Protein AF-A0A3N5FCX4-F1 (afdb_monomer)

Radius of gyration: 16.24 Å; Cα contacts (8 Å, |Δi|>4): 184; chains: 1; bounding box: 38×33×40 Å

Nearest PDB structures (foldseek):
  6ama-assembly1_A  TM=8.000E-01  e=8.230E-02  Streptomyces venezuelae
  4j2n-assembly1_A  TM=7.532E-01  e=1.055E-01  Pukovnikvirus pukovnik
  5af3-assembly1_A  TM=6.953E-01  e=4.998E-01  Mycobacterium tuberculosis H37Rv
  3hh0-assembly1_A  TM=3.341E-01  e=3.441E-01  Bacillus cereus ATCC 14579
  3qao-assembly1_A-2  TM=3.507E-01  e=1.271E+00  Listeria monocytogenes EGD-e

pLDDT: mean 84.79, std 10.34, range [34.06, 95.56]

Secondary structure (DSSP, 8-state):
---S-B-HHHHHHHTT--HHHHHHHHHHTSS--EESTTT--EEB-HHHHHHHHHHTTPPPPPHHHHSS-TTTTTTS--PPPPHHHHHHHHT---B-TT--GGGSHHHHHT-S-HHHHHHHTTTTT--B-S-SSS-HHHHHHHHHHHT--

Foldseek 3Di:
DADQWDFLVLLCVQQVHDSVVSV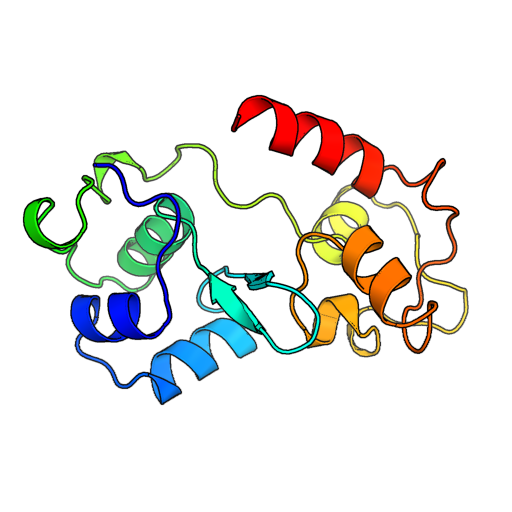VCPQVVLQPWAADELPHTIIFGLQSSLVSCVVVVNDGDDCVSNVHRSPVSDPPDGQDDALVRVCVVVVHDFFAPPDDLVQASCNNRVHRPVPRNCVVPVNPRHGGPDDCVPDPSNVVCVVVVVVVD

Mean predicted aligned error: 6.51 Å

Sequence (149 aa):
MEKNAFTTSDIARICHHSRETVKRWLEKGEIKGYRVGLSGHWRVLPNDLAIFLKNNAIPFPDPAETGCDLKELIGIYGLPPFCWEFFEKSMSDHVRSNGRCADCLVYKTKSLNCRALREEIGHKKIFCGHSCEECDYFRFLQREIRHQT

Structure (mmCIF, N/CA/C/O backbone):
data_AF-A0A3N5FCX4-F1
#
_entry.id   AF-A0A3N5FCX4-F1
#
loop_
_atom_site.group_PDB
_atom_site.id
_atom_site.type_symbol
_atom_site.label_atom_id
_atom_site.label_alt_id
_atom_site.label_comp_id
_atom_site.label_asym_id
_atom_site.label_entity_id
_atom_site.label_seq_id
_atom_site.pdbx_PDB_ins_code
_atom_site.Cartn_x
_atom_site.Cartn_y
_atom_site.Cartn_z
_atom_site.occupancy
_atom_site.B_iso_or_equiv
_atom_site.auth_seq_id
_atom_site.auth_comp_id
_atom_site.auth_asym_id
_atom_site.auth_atom_id
_atom_site.pdbx_PDB_model_num
ATOM 1 N N . MET A 1 1 ? -2.786 18.339 13.649 1.00 45.03 1 MET A N 1
ATOM 2 C CA . MET A 1 1 ? -1.695 18.074 12.690 1.00 45.03 1 MET A CA 1
ATOM 3 C C . MET A 1 1 ? -2.072 16.783 11.995 1.00 45.03 1 MET A C 1
ATOM 5 O O . MET A 1 1 ? -2.131 15.761 12.669 1.00 45.03 1 MET A O 1
ATOM 9 N N . GLU A 1 2 ? -2.465 16.853 10.728 1.00 57.72 2 GLU A N 1
ATOM 10 C CA . GLU A 1 2 ? -2.981 15.689 10.006 1.00 57.72 2 GLU A CA 1
ATOM 11 C C . GLU A 1 2 ? -1.864 14.667 9.789 1.00 57.72 2 GLU A C 1
ATOM 13 O O . GLU A 1 2 ? -0.723 15.009 9.465 1.00 57.72 2 GLU A O 1
ATOM 18 N N . LYS A 1 3 ? -2.167 13.395 10.048 1.00 68.75 3 LYS A N 1
ATOM 19 C CA . LYS A 1 3 ? -1.181 12.324 9.954 1.00 68.75 3 LYS A CA 1
ATOM 20 C C . LYS A 1 3 ? -1.135 11.819 8.515 1.00 68.75 3 LYS A C 1
ATOM 22 O O . LYS A 1 3 ? -2.017 11.090 8.083 1.00 68.75 3 LYS A O 1
ATOM 27 N N . ASN A 1 4 ? -0.077 12.175 7.788 1.00 81.81 4 ASN A N 1
ATOM 28 C CA . ASN A 1 4 ? 0.063 11.831 6.364 1.00 81.81 4 ASN A CA 1
ATOM 29 C C . ASN A 1 4 ? 0.161 10.316 6.095 1.00 81.81 4 ASN A C 1
ATOM 31 O O . ASN A 1 4 ? -0.156 9.865 5.000 1.00 81.81 4 ASN A O 1
ATOM 35 N N . ALA A 1 5 ? 0.606 9.516 7.072 1.00 89.50 5 ALA A N 1
ATOM 36 C CA . ALA A 1 5 ? 0.633 8.058 6.973 1.00 89.50 5 ALA A CA 1
ATOM 37 C C . ALA A 1 5 ? 0.637 7.383 8.354 1.00 89.50 5 ALA A C 1
ATOM 39 O O . ALA A 1 5 ? 1.243 7.877 9.308 1.00 89.50 5 ALA A O 1
ATOM 40 N N . PHE A 1 6 ? 0.032 6.200 8.431 1.00 92.94 6 PHE A N 1
ATOM 41 C CA . PHE A 1 6 ? -0.004 5.333 9.603 1.00 92.94 6 PHE A CA 1
ATOM 42 C C . PHE A 1 6 ? 1.096 4.272 9.551 1.00 92.94 6 PHE A C 1
ATOM 44 O O . PHE A 1 6 ? 1.392 3.688 8.505 1.00 92.94 6 PHE A O 1
ATOM 51 N N . THR A 1 7 ? 1.708 4.010 10.702 1.00 94.44 7 THR A N 1
ATOM 52 C CA . THR A 1 7 ? 2.659 2.913 10.895 1.00 94.44 7 THR A CA 1
ATOM 53 C C . THR A 1 7 ? 1.941 1.629 11.311 1.00 94.44 7 THR A C 1
ATOM 55 O O . THR A 1 7 ? 0.796 1.650 11.756 1.00 94.44 7 THR A O 1
ATOM 58 N N . THR A 1 8 ? 2.640 0.492 11.263 1.00 94.62 8 THR A N 1
ATOM 59 C CA . THR A 1 8 ? 2.118 -0.782 11.796 1.00 94.62 8 THR A CA 1
ATOM 60 C C . THR A 1 8 ? 1.727 -0.700 13.266 1.00 94.62 8 THR A C 1
ATOM 62 O O . THR A 1 8 ? 0.800 -1.384 13.681 1.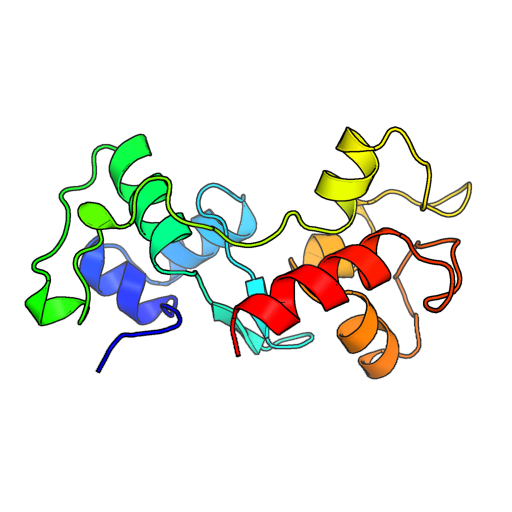00 94.62 8 THR A O 1
ATOM 65 N N . SER A 1 9 ? 2.435 0.112 14.056 1.00 93.81 9 SER A N 1
ATOM 66 C CA . SER A 1 9 ? 2.129 0.302 15.476 1.00 93.81 9 SER A CA 1
ATOM 67 C C . SER A 1 9 ? 0.849 1.113 15.670 1.00 93.81 9 SER A C 1
ATOM 69 O O . SER A 1 9 ? 0.062 0.786 16.551 1.00 93.81 9 SER A O 1
ATOM 71 N N . ASP A 1 10 ? 0.618 2.126 14.830 1.00 94.06 10 ASP A N 1
ATOM 72 C CA . ASP A 1 10 ? -0.612 2.920 14.886 1.00 94.06 10 ASP A CA 1
ATOM 73 C C . ASP A 1 10 ? -1.832 2.065 14.537 1.00 94.06 10 ASP A C 1
ATOM 75 O O . ASP A 1 10 ? -2.811 2.051 15.273 1.00 94.06 10 ASP A O 1
ATOM 79 N N . ILE A 1 11 ? -1.747 1.296 13.448 1.00 94.75 11 ILE A N 1
ATOM 80 C CA . ILE A 1 11 ? -2.841 0.427 12.991 1.00 94.75 11 ILE A CA 1
ATOM 81 C C . ILE A 1 11 ? -3.120 -0.673 14.018 1.00 94.75 11 ILE A C 1
ATOM 83 O O . ILE A 1 11 ? -4.276 -0.988 14.281 1.00 94.75 11 ILE A O 1
ATOM 87 N N . ALA A 1 12 ? -2.072 -1.232 14.630 1.00 95.06 12 ALA A N 1
ATOM 88 C CA . ALA A 1 12 ? -2.202 -2.219 15.699 1.00 95.06 12 ALA A CA 1
ATOM 89 C C . ALA A 1 12 ? -2.986 -1.658 16.894 1.00 95.06 12 ALA A C 1
ATOM 91 O O . ALA A 1 12 ? -3.866 -2.338 17.419 1.00 95.06 12 ALA A O 1
ATOM 92 N N . ARG A 1 13 ? -2.708 -0.406 17.283 1.00 92.94 13 ARG A N 1
ATOM 93 C CA . ARG A 1 13 ? -3.438 0.289 18.349 1.00 92.94 13 ARG A CA 1
ATOM 94 C C . ARG A 1 13 ? -4.900 0.534 17.967 1.00 92.94 13 ARG A C 1
ATOM 96 O O . ARG A 1 13 ? -5.770 0.155 18.738 1.00 92.94 13 ARG A O 1
ATOM 103 N N . ILE A 1 14 ? -5.142 1.068 16.768 1.00 91.62 14 ILE A N 1
ATOM 104 C CA . ILE A 1 14 ? -6.481 1.393 16.243 1.00 91.62 14 ILE A CA 1
ATOM 105 C C . ILE A 1 14 ? -7.366 0.146 16.133 1.00 91.62 14 ILE A C 1
ATOM 107 O O . ILE A 1 14 ? -8.534 0.174 16.494 1.00 91.62 14 ILE A O 1
ATOM 111 N N . CYS A 1 15 ? -6.815 -0.957 15.625 1.00 91.81 15 CYS A N 1
ATOM 112 C CA . CYS A 1 15 ? -7.580 -2.180 15.386 1.00 91.81 15 CYS A CA 1
ATOM 113 C C . CYS A 1 15 ? -7.547 -3.146 16.582 1.00 91.81 15 CYS A C 1
ATOM 115 O O . CYS A 1 15 ? -8.089 -4.240 16.480 1.00 91.81 15 CYS A O 1
ATOM 117 N N . HIS A 1 16 ? -6.865 -2.800 17.680 1.00 91.06 16 HIS A N 1
ATOM 118 C CA . HIS A 1 16 ? -6.637 -3.682 18.833 1.00 91.06 16 HIS A CA 1
ATOM 119 C C . HIS A 1 16 ? -6.049 -5.061 18.469 1.00 91.06 16 HIS A C 1
ATOM 121 O O . HIS A 1 16 ? -6.374 -6.085 19.070 1.00 91.06 16 HIS A O 1
ATOM 127 N N . HIS A 1 17 ? -5.140 -5.088 17.494 1.00 93.75 17 HIS A N 1
ATOM 128 C CA . HIS A 1 17 ? -4.442 -6.295 17.049 1.00 93.75 17 HIS A CA 1
ATOM 129 C C . HIS A 1 17 ? -2.933 -6.182 17.270 1.00 93.75 17 HIS A C 1
ATOM 131 O O . HIS A 1 17 ? -2.389 -5.105 17.497 1.00 93.75 17 HIS A O 1
ATOM 137 N N . SER A 1 18 ? -2.217 -7.306 17.185 1.00 94.69 18 SER A N 1
ATOM 138 C CA . SER A 1 18 ? -0.757 -7.286 17.281 1.00 94.69 18 SER A CA 1
ATOM 139 C C . SER A 1 18 ? -0.107 -6.707 16.015 1.00 94.69 18 SER A C 1
ATOM 141 O O . SER A 1 18 ? -0.649 -6.800 14.908 1.00 94.69 18 SER A O 1
ATOM 143 N N . ARG A 1 19 ? 1.102 -6.146 16.154 1.00 95.06 19 ARG A N 1
ATOM 144 C CA . ARG A 1 19 ? 1.880 -5.616 15.016 1.00 95.06 19 ARG A CA 1
ATOM 145 C C . ARG A 1 19 ? 2.190 -6.700 13.981 1.00 95.06 19 ARG A C 1
ATOM 147 O O . ARG A 1 19 ? 2.284 -6.406 12.792 1.00 95.06 19 ARG A O 1
ATOM 154 N N . GLU A 1 20 ? 2.326 -7.947 14.420 1.00 94.44 20 GLU A N 1
ATOM 155 C CA . GLU A 1 20 ? 2.561 -9.115 13.571 1.00 94.44 20 GLU A CA 1
ATOM 156 C C . GLU A 1 20 ? 1.340 -9.413 12.697 1.00 94.44 20 GLU A C 1
ATOM 158 O O . GLU A 1 20 ? 1.496 -9.709 11.514 1.00 94.44 20 GLU A O 1
ATOM 163 N N . THR A 1 21 ? 0.131 -9.284 13.249 1.00 95.12 21 THR A N 1
ATOM 164 C CA . THR A 1 21 ? -1.122 -9.437 12.499 1.00 95.12 21 THR A CA 1
ATOM 165 C C . THR A 1 21 ? -1.261 -8.342 11.448 1.00 95.12 21 THR A C 1
ATOM 167 O O . THR A 1 21 ? -1.468 -8.649 10.277 1.00 95.12 21 THR A O 1
ATOM 170 N N . VAL A 1 22 ? -1.011 -7.084 11.821 1.00 95.56 22 VAL A N 1
ATOM 171 C CA . VAL A 1 22 ? -1.017 -5.963 10.867 1.00 95.56 22 VAL A CA 1
ATOM 172 C C . VAL A 1 22 ? 0.009 -6.173 9.752 1.00 95.56 22 VAL A C 1
ATOM 174 O O . VAL A 1 22 ? -0.284 -5.961 8.577 1.00 95.56 22 VAL A O 1
ATOM 177 N N . LYS A 1 23 ? 1.216 -6.640 10.093 1.00 93.56 23 LYS A N 1
ATOM 178 C CA . LYS A 1 23 ? 2.247 -6.965 9.102 1.00 93.56 23 LYS A CA 1
ATOM 179 C C . LYS A 1 23 ? 1.789 -8.068 8.143 1.00 93.56 23 LYS A C 1
ATOM 181 O O . LYS A 1 23 ? 2.034 -7.945 6.948 1.00 93.56 23 LYS A O 1
ATOM 186 N N . ARG A 1 24 ? 1.102 -9.105 8.634 1.00 94.62 24 ARG A N 1
ATOM 187 C CA . ARG A 1 24 ? 0.533 -10.162 7.781 1.00 94.62 24 ARG A CA 1
ATOM 188 C C . ARG A 1 24 ? -0.526 -9.618 6.829 1.00 94.62 24 ARG A C 1
ATOM 190 O O . ARG A 1 24 ? -0.500 -9.990 5.661 1.00 94.62 24 ARG A O 1
ATOM 197 N N . TRP A 1 25 ? -1.405 -8.728 7.290 1.00 95.38 25 TRP A N 1
ATOM 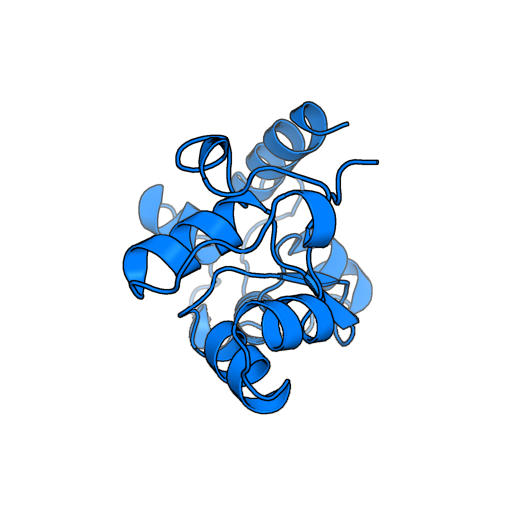198 C CA . TRP A 1 25 ? -2.390 -8.074 6.425 1.00 95.38 25 TRP A CA 1
ATOM 199 C C . TRP A 1 25 ? -1.720 -7.275 5.305 1.00 95.38 25 TRP A C 1
ATOM 201 O O . TRP A 1 25 ? -2.110 -7.398 4.148 1.00 95.38 25 TRP A O 1
ATOM 211 N N . LEU A 1 26 ? -0.664 -6.523 5.624 1.00 94.00 26 LEU A N 1
ATOM 212 C CA . LEU A 1 26 ? 0.121 -5.764 4.643 1.00 94.00 26 LEU A CA 1
ATOM 213 C C . LEU A 1 26 ? 0.829 -6.672 3.630 1.00 94.00 26 LEU A C 1
ATOM 215 O O . LEU A 1 26 ? 0.811 -6.412 2.430 1.00 94.00 26 LEU A O 1
ATOM 219 N N . GLU A 1 27 ? 1.449 -7.756 4.098 1.00 91.19 27 GLU A N 1
ATOM 220 C CA . GLU A 1 27 ? 2.167 -8.705 3.239 1.00 91.19 27 GLU A CA 1
ATOM 221 C C . GLU A 1 27 ? 1.224 -9.469 2.303 1.00 91.19 27 GLU A C 1
ATOM 223 O O . GLU A 1 27 ? 1.566 -9.699 1.141 1.00 91.19 27 GLU A O 1
ATOM 228 N N . LYS A 1 28 ? 0.023 -9.809 2.784 1.00 91.25 28 LYS A N 1
ATOM 229 C CA . LYS A 1 28 ? -1.037 -10.434 1.984 1.00 91.25 28 LYS A CA 1
ATOM 230 C C . LYS A 1 28 ? -1.781 -9.451 1.078 1.00 91.25 28 LYS A C 1
ATOM 232 O O . LYS A 1 28 ? -2.448 -9.894 0.150 1.00 91.25 28 LYS A O 1
ATOM 237 N N . GLY A 1 29 ? -1.654 -8.146 1.318 1.00 89.69 29 GLY A N 1
ATOM 238 C CA . GLY A 1 29 ? -2.398 -7.111 0.600 1.00 89.69 29 GLY A CA 1
ATOM 239 C C . GLY A 1 29 ? -3.855 -6.960 1.050 1.00 89.69 29 GLY A C 1
ATOM 240 O O . GLY A 1 29 ? -4.642 -6.376 0.317 1.00 89.69 29 GLY A O 1
ATOM 241 N N . GLU A 1 30 ? -4.217 -7.463 2.236 1.00 92.19 30 GLU A N 1
ATOM 242 C CA . GLU A 1 30 ? -5.541 -7.240 2.844 1.00 92.19 30 GLU A CA 1
ATOM 243 C C . GLU A 1 30 ? -5.741 -5.758 3.197 1.00 92.19 30 GLU A C 1
ATOM 245 O O . GLU A 1 30 ? -6.829 -5.215 3.030 1.00 92.19 30 GLU A O 1
ATOM 250 N N . ILE A 1 31 ? -4.664 -5.089 3.623 1.00 93.44 31 ILE A N 1
ATOM 251 C CA . ILE A 1 31 ? -4.582 -3.632 3.739 1.00 93.44 31 ILE A CA 1
ATOM 252 C C . ILE A 1 31 ? -3.531 -3.113 2.758 1.00 93.44 31 ILE A C 1
ATOM 254 O O . ILE A 1 31 ? -2.406 -3.623 2.698 1.00 93.44 31 ILE A O 1
ATOM 258 N N . LYS A 1 32 ? -3.889 -2.089 1.981 1.00 91.50 32 LYS A N 1
ATOM 259 C CA . LYS A 1 32 ? -2.966 -1.482 1.023 1.00 91.50 32 LYS A CA 1
ATOM 260 C C . LYS A 1 32 ? -1.968 -0.597 1.766 1.00 91.50 32 LYS A C 1
ATOM 262 O O . LYS A 1 32 ? -2.337 0.345 2.457 1.00 91.50 32 LYS A O 1
ATOM 267 N N . GLY A 1 33 ? -0.685 -0.900 1.618 1.00 92.50 33 GLY A N 1
ATOM 268 C CA . GLY A 1 33 ? 0.399 -0.136 2.223 1.00 92.50 33 GLY A CA 1
ATOM 269 C C . GLY A 1 33 ? 1.698 -0.332 1.462 1.00 92.50 33 GLY A C 1
ATOM 270 O O . GLY A 1 33 ? 1.836 -1.278 0.691 1.00 92.50 33 GLY A O 1
ATOM 271 N N . TYR A 1 34 ? 2.659 0.557 1.681 1.00 90.56 34 TYR A N 1
ATOM 272 C CA . TYR A 1 34 ? 3.953 0.541 1.005 1.00 90.56 34 TYR A CA 1
ATOM 273 C C . TYR A 1 34 ? 5.104 0.533 2.008 1.00 90.56 34 TYR A C 1
ATOM 275 O O . TYR A 1 34 ? 4.961 0.969 3.154 1.00 90.56 34 TYR A O 1
ATOM 283 N N . ARG A 1 35 ? 6.268 0.039 1.580 1.00 89.38 35 ARG A N 1
ATOM 284 C CA . ARG A 1 35 ? 7.515 0.167 2.345 1.00 89.38 35 ARG A CA 1
ATOM 285 C C . ARG A 1 35 ? 8.300 1.391 1.905 1.00 89.38 35 ARG A C 1
ATOM 287 O O . ARG A 1 35 ? 8.366 1.713 0.718 1.00 89.38 35 ARG A O 1
ATOM 294 N N . VAL A 1 36 ? 8.920 2.053 2.875 1.00 83.06 36 VAL A N 1
ATOM 295 C CA . VAL A 1 36 ? 9.891 3.119 2.616 1.00 83.06 36 VAL A CA 1
ATOM 296 C C . VAL A 1 36 ? 11.253 2.470 2.347 1.00 83.06 36 VAL A C 1
ATOM 298 O O . VAL A 1 36 ? 11.822 1.866 3.248 1.00 83.06 36 VAL A O 1
ATOM 301 N N . GLY A 1 37 ? 11.772 2.561 1.121 1.00 77.50 37 GLY A N 1
ATOM 302 C CA . GLY A 1 37 ? 13.034 1.906 0.732 1.00 77.50 37 GLY A CA 1
ATOM 303 C C . GLY A 1 37 ? 12.961 0.369 0.698 1.00 77.50 37 GLY A C 1
ATOM 304 O O . GLY A 1 37 ? 11.874 -0.216 0.722 1.00 77.50 37 GLY A O 1
ATOM 305 N N . LEU A 1 38 ? 14.117 -0.302 0.629 1.00 71.81 38 LEU A N 1
ATOM 306 C CA . LEU A 1 38 ? 14.204 -1.765 0.497 1.00 71.81 38 LEU A CA 1
ATOM 307 C C . LEU A 1 38 ? 13.745 -2.543 1.748 1.00 71.81 38 LEU A C 1
ATOM 309 O O . LEU A 1 38 ? 13.003 -3.523 1.640 1.00 71.81 38 LEU A O 1
ATOM 313 N N . SER A 1 39 ? 14.203 -2.136 2.933 1.00 72.69 39 SER A N 1
ATOM 314 C CA . SER A 1 39 ? 13.954 -2.824 4.214 1.00 72.69 39 SER A CA 1
ATOM 315 C C . SER A 1 39 ? 13.111 -2.011 5.194 1.00 72.69 39 SER A C 1
ATOM 317 O O . SER A 1 39 ? 12.879 -2.458 6.319 1.00 72.69 39 SER A O 1
ATOM 319 N N . GLY A 1 40 ? 12.666 -0.819 4.798 1.00 80.00 40 GLY A N 1
ATOM 320 C CA . GLY A 1 40 ? 12.068 0.104 5.744 1.00 80.00 40 GLY A CA 1
ATOM 321 C C . GLY A 1 40 ? 10.661 -0.273 6.177 1.00 80.00 40 GLY A C 1
ATOM 322 O O . GLY A 1 40 ? 10.032 -1.242 5.737 1.00 80.00 40 GLY A O 1
ATOM 323 N N . HIS A 1 41 ? 10.182 0.527 7.118 1.00 89.06 41 HIS A N 1
ATOM 324 C CA . HIS A 1 41 ? 8.914 0.305 7.783 1.00 89.06 41 HIS A CA 1
ATOM 325 C C . HIS A 1 41 ? 7.731 0.535 6.841 1.00 89.06 41 HIS A C 1
ATOM 327 O O . HIS A 1 41 ? 7.763 1.393 5.958 1.00 89.06 41 HIS A O 1
ATOM 333 N N . TRP A 1 42 ? 6.659 -0.211 7.089 1.00 92.75 42 TRP A N 1
ATOM 334 C CA . TRP A 1 42 ? 5.397 -0.044 6.386 1.00 92.75 42 TRP A CA 1
ATOM 335 C C . TRP A 1 42 ? 4.742 1.301 6.696 1.00 92.75 42 TRP A C 1
ATOM 337 O O . TRP A 1 42 ? 4.823 1.817 7.820 1.00 92.75 42 TRP A O 1
ATOM 347 N N . ARG A 1 43 ? 4.073 1.839 5.684 1.00 93.06 43 ARG A N 1
ATOM 348 C CA . ARG A 1 43 ? 3.236 3.030 5.733 1.00 93.06 43 ARG A CA 1
ATOM 349 C C . ARG A 1 43 ? 1.921 2.744 5.024 1.00 93.06 43 ARG A C 1
ATOM 351 O O . ARG A 1 43 ? 1.901 2.083 3.987 1.00 93.06 43 ARG A O 1
ATOM 358 N N . VAL A 1 44 ? 0.841 3.246 5.599 1.00 92.56 44 VAL A N 1
ATOM 359 C CA . VAL A 1 44 ? -0.518 3.147 5.059 1.00 92.56 44 VAL A CA 1
ATOM 360 C C . VAL A 1 44 ? -1.107 4.545 5.043 1.00 92.56 44 VAL A C 1
ATOM 362 O O . VAL A 1 44 ? -1.001 5.251 6.046 1.00 92.56 44 VAL A O 1
ATOM 365 N N . LEU A 1 45 ? -1.690 4.969 3.924 1.00 90.94 45 LEU A N 1
ATOM 366 C CA . LEU A 1 45 ? -2.339 6.276 3.877 1.00 90.94 45 LEU A CA 1
ATOM 367 C C . LEU A 1 45 ? -3.674 6.245 4.635 1.00 90.94 45 LEU A C 1
ATOM 369 O O . LEU A 1 45 ? -4.313 5.193 4.709 1.00 90.94 45 LEU A O 1
ATOM 373 N N . PRO A 1 46 ? -4.122 7.388 5.175 1.00 90.56 46 PRO A N 1
ATOM 374 C CA . PRO A 1 46 ? -5.395 7.480 5.881 1.00 90.56 46 PRO A CA 1
ATOM 375 C C . PRO A 1 46 ? -6.598 6.911 5.117 1.00 90.56 46 PRO A C 1
ATOM 377 O O . PRO A 1 46 ? -7.354 6.128 5.685 1.00 90.56 46 PRO A O 1
ATOM 380 N N . ASN A 1 47 ? -6.742 7.216 3.823 1.00 89.94 47 ASN A N 1
ATOM 381 C CA . ASN A 1 47 ? -7.841 6.674 3.016 1.00 89.94 47 ASN A CA 1
ATOM 382 C C . ASN A 1 47 ? -7.759 5.141 2.855 1.00 89.94 47 ASN A C 1
ATOM 384 O O . ASN A 1 47 ? -8.763 4.453 3.015 1.00 89.94 47 ASN A O 1
ATOM 388 N N . ASP A 1 48 ? -6.573 4.575 2.610 1.00 91.62 48 ASP A N 1
ATOM 389 C CA . ASP A 1 48 ? -6.416 3.117 2.500 1.00 91.62 48 ASP A CA 1
ATOM 390 C C . ASP A 1 48 ? -6.738 2.398 3.820 1.00 91.62 48 ASP A C 1
ATOM 392 O O . ASP A 1 48 ? -7.356 1.331 3.814 1.00 91.62 48 ASP A O 1
ATOM 396 N N . LEU A 1 49 ? -6.380 3.002 4.960 1.00 93.06 49 LEU A N 1
ATOM 397 C CA . LEU A 1 49 ? -6.792 2.506 6.272 1.00 93.06 49 LEU A CA 1
ATOM 398 C C . LEU A 1 49 ? -8.313 2.600 6.445 1.00 93.06 49 LEU A C 1
ATOM 400 O O . LEU A 1 49 ? -8.932 1.633 6.876 1.00 93.06 49 LEU A O 1
ATOM 404 N N . ALA A 1 50 ? -8.929 3.722 6.074 1.00 91.94 50 ALA A N 1
ATOM 405 C CA . ALA A 1 50 ? -10.374 3.906 6.161 1.00 91.94 50 ALA A CA 1
ATOM 406 C C . ALA A 1 50 ? -11.155 2.872 5.332 1.00 91.94 50 ALA A C 1
ATOM 408 O O . ALA A 1 50 ? -12.132 2.293 5.813 1.00 91.94 50 ALA A O 1
ATOM 409 N N . ILE A 1 51 ? -10.696 2.592 4.107 1.00 91.38 51 ILE A N 1
ATOM 410 C CA . ILE A 1 51 ? -11.254 1.547 3.239 1.00 91.38 51 ILE A CA 1
ATOM 411 C C . ILE A 1 51 ? -11.116 0.173 3.902 1.00 91.38 51 ILE A C 1
ATOM 413 O O . ILE A 1 51 ? -12.080 -0.593 3.926 1.00 91.38 51 ILE A O 1
ATOM 417 N N . PHE A 1 52 ? -9.949 -0.136 4.473 1.00 93.56 52 PHE A N 1
ATOM 418 C CA . PHE A 1 52 ? -9.727 -1.393 5.186 1.00 93.56 52 PHE A CA 1
ATOM 419 C C . PHE A 1 52 ? -10.673 -1.556 6.383 1.00 93.56 52 PHE A C 1
ATOM 421 O O . PHE A 1 52 ? -11.303 -2.608 6.507 1.00 93.56 52 PHE A O 1
ATOM 428 N N . LEU A 1 53 ? -10.816 -0.524 7.222 1.00 93.00 53 LEU A N 1
ATOM 429 C CA . LEU A 1 53 ? -11.720 -0.546 8.377 1.00 93.00 53 LEU A CA 1
ATOM 430 C C . LEU A 1 53 ? -13.167 -0.789 7.933 1.00 93.00 53 LEU A C 1
ATOM 432 O O . LEU A 1 53 ? -13.825 -1.692 8.446 1.00 93.00 53 LEU A O 1
ATOM 436 N N . LYS A 1 54 ? -13.628 -0.056 6.910 1.00 91.81 54 LYS A N 1
ATOM 437 C CA . LYS A 1 54 ? -14.968 -0.221 6.332 1.00 91.81 54 LYS A CA 1
ATOM 438 C C . LYS A 1 54 ? -15.202 -1.640 5.814 1.00 91.81 54 LYS A C 1
ATOM 440 O O . LYS A 1 54 ? -16.218 -2.245 6.143 1.00 91.81 54 LYS A O 1
ATOM 445 N N . ASN A 1 55 ? -14.280 -2.166 5.008 1.00 91.88 55 ASN A N 1
ATOM 446 C CA . ASN A 1 55 ? -14.438 -3.469 4.358 1.00 91.88 55 ASN A CA 1
ATOM 447 C C . ASN A 1 55 ? -14.417 -4.635 5.354 1.00 91.88 55 ASN A C 1
ATOM 449 O O . ASN A 1 55 ? -15.057 -5.652 5.109 1.00 91.88 55 ASN A O 1
ATOM 453 N N . ASN A 1 56 ? -13.708 -4.482 6.475 1.00 91.38 56 ASN A N 1
ATOM 454 C CA . ASN A 1 56 ? -13.612 -5.499 7.522 1.00 91.38 56 ASN A CA 1
ATOM 455 C C . ASN A 1 56 ? -14.597 -5.270 8.680 1.00 91.38 56 ASN A C 1
ATOM 457 O O . ASN A 1 56 ? -14.496 -5.949 9.698 1.00 91.38 56 ASN A O 1
ATOM 461 N N . ALA A 1 57 ? -15.531 -4.320 8.541 1.00 90.19 57 ALA A N 1
ATOM 462 C CA . ALA A 1 57 ? -16.482 -3.932 9.583 1.00 90.19 57 ALA A CA 1
ATOM 463 C C . ALA A 1 57 ? -15.815 -3.599 10.937 1.00 90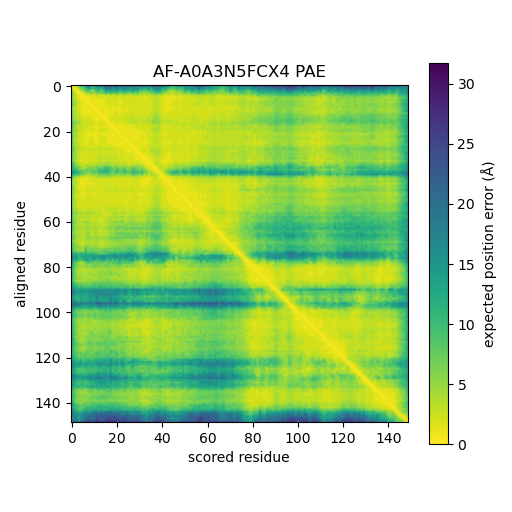.19 57 ALA A C 1
ATOM 465 O O . ALA A 1 57 ? -16.385 -3.839 12.002 1.00 90.19 57 ALA A O 1
ATOM 466 N N . ILE A 1 58 ? -14.602 -3.037 10.895 1.00 89.50 58 ILE A N 1
ATOM 467 C CA . ILE A 1 58 ? -13.885 -2.570 12.082 1.00 89.50 58 ILE A CA 1
ATOM 468 C C . ILE A 1 58 ? -14.417 -1.171 12.427 1.00 89.50 58 ILE A C 1
ATOM 470 O O . ILE A 1 58 ? -14.494 -0.319 11.535 1.00 89.50 58 ILE A O 1
ATOM 474 N N . PRO A 1 59 ? -14.785 -0.905 13.695 1.00 89.25 59 PRO A N 1
ATOM 475 C CA . PRO A 1 59 ? -15.213 0.421 14.118 1.00 89.25 59 PRO A CA 1
ATOM 476 C C . PRO A 1 59 ? -14.160 1.484 13.802 1.00 89.25 59 PRO A C 1
ATOM 478 O O . PRO A 1 59 ? -12.964 1.273 14.006 1.00 89.25 59 PRO A O 1
ATOM 481 N N . PHE A 1 60 ? -14.612 2.638 13.317 1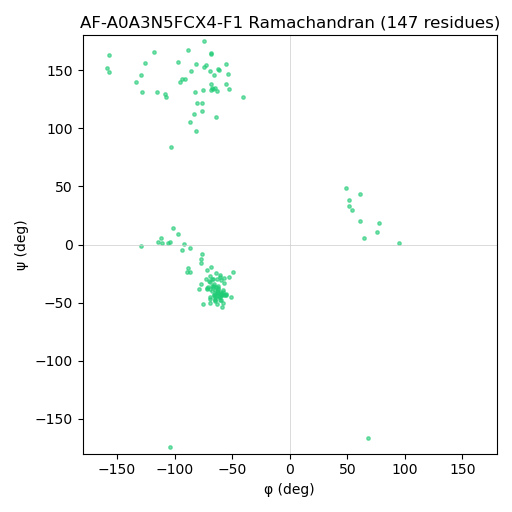.00 89.38 60 PHE A N 1
ATOM 482 C CA . PHE A 1 60 ? -13.720 3.772 13.112 1.00 89.38 60 PHE A CA 1
ATOM 483 C C . PHE A 1 60 ? -13.247 4.306 14.472 1.00 89.38 60 PHE A C 1
ATOM 485 O O . PHE A 1 60 ? -14.082 4.481 15.364 1.00 89.38 60 PHE A O 1
ATOM 492 N N . PRO A 1 61 ? -11.936 4.552 14.646 1.00 88.38 61 PRO A N 1
ATOM 493 C CA . PRO A 1 61 ? -11.409 5.160 15.861 1.00 88.38 61 PRO A CA 1
ATOM 494 C C . PRO A 1 61 ? -11.857 6.619 15.983 1.00 88.38 61 PRO A C 1
ATOM 496 O O . PRO A 1 61 ? -12.274 7.244 15.005 1.00 88.38 61 PRO A O 1
ATOM 499 N N . ASP A 1 62 ? -11.717 7.169 17.186 1.00 88.12 62 ASP A N 1
ATOM 500 C CA . ASP A 1 62 ? -11.967 8.586 17.436 1.00 88.12 62 ASP A CA 1
ATOM 501 C C . ASP A 1 62 ? -10.977 9.458 16.627 1.00 88.12 62 ASP A C 1
ATOM 503 O O . ASP A 1 62 ? -9.765 9.202 16.678 1.00 88.12 62 ASP A O 1
ATOM 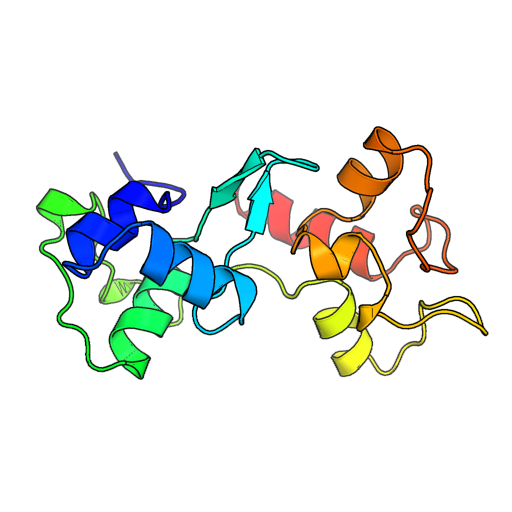507 N N . PRO A 1 63 ? -11.444 10.503 15.913 1.00 86.62 63 PRO A N 1
ATOM 508 C CA . PRO A 1 63 ? -10.577 11.449 15.211 1.00 86.62 63 PRO A CA 1
ATOM 509 C C . PRO A 1 63 ? -9.481 12.074 16.088 1.00 86.62 63 PRO A C 1
ATOM 511 O O . PRO A 1 63 ? -8.410 12.420 15.584 1.00 86.62 63 PRO A O 1
ATOM 514 N N . ALA A 1 64 ? -9.705 12.200 17.399 1.00 84.56 64 ALA A N 1
ATOM 515 C CA . ALA A 1 64 ? -8.708 12.674 18.353 1.00 84.56 64 ALA A CA 1
ATOM 516 C C . ALA A 1 64 ? -7.520 11.705 18.505 1.00 84.56 64 ALA A C 1
ATOM 518 O O . ALA A 1 64 ? -6.400 12.146 18.771 1.00 84.56 64 ALA A O 1
ATOM 519 N N . GLU A 1 65 ? -7.723 10.398 18.310 1.00 83.88 65 GLU A N 1
ATOM 520 C CA . GLU A 1 65 ? -6.657 9.391 18.386 1.00 83.88 65 GLU A CA 1
ATOM 521 C C . GLU A 1 65 ? -5.807 9.350 17.104 1.00 83.88 65 GLU A C 1
ATOM 523 O O . GLU A 1 65 ? -4.583 9.157 17.151 1.00 83.88 65 GLU A O 1
ATOM 528 N N . THR A 1 66 ? -6.450 9.509 15.948 1.00 83.81 66 THR A N 1
ATOM 529 C CA . THR A 1 66 ? -5.829 9.415 14.617 1.00 83.81 66 THR A CA 1
ATOM 530 C C . THR A 1 66 ? -5.283 10.744 14.110 1.00 83.81 66 THR A C 1
ATOM 532 O O . THR A 1 66 ? -4.366 10.748 13.286 1.00 83.81 66 THR A O 1
ATOM 535 N N . GLY A 1 67 ? -5.811 11.863 14.611 1.00 84.31 67 GLY A N 1
ATOM 536 C CA . GLY A 1 67 ? -5.516 13.211 14.130 1.00 84.31 67 GLY A CA 1
ATOM 537 C C . GLY A 1 67 ? -6.206 13.562 12.807 1.00 84.31 67 GLY A C 1
ATOM 538 O O . GLY A 1 67 ? -5.838 14.566 12.199 1.00 84.31 67 GLY A O 1
ATOM 539 N N . CYS A 1 68 ? -7.153 12.735 12.350 1.00 84.12 68 CYS A N 1
ATOM 540 C CA . CYS A 1 68 ? -7.988 12.951 11.166 1.00 84.12 68 CYS A CA 1
ATOM 541 C C . CYS A 1 68 ? -9.269 12.103 11.234 1.00 84.12 68 CYS A C 1
ATOM 543 O O . CYS A 1 68 ? -9.265 11.017 11.820 1.00 84.12 68 CYS A O 1
ATOM 545 N N . ASP A 1 69 ? -10.351 12.564 10.603 1.00 87.44 69 ASP A N 1
ATOM 546 C CA . ASP A 1 69 ? -11.580 11.777 10.497 1.00 87.44 69 ASP A CA 1
ATOM 547 C C . ASP A 1 69 ? -11.465 10.755 9.356 1.00 87.44 69 ASP A C 1
ATOM 549 O O . ASP A 1 69 ? -11.678 11.054 8.183 1.00 87.44 69 ASP A O 1
ATOM 553 N N . LEU A 1 70 ? -11.120 9.512 9.707 1.00 86.56 70 LEU A N 1
ATOM 554 C CA . LEU A 1 70 ? -11.002 8.417 8.742 1.00 86.56 70 LEU A CA 1
ATOM 555 C C . LEU A 1 70 ? -12.320 8.130 8.007 1.00 86.56 70 LEU A C 1
ATOM 557 O O . LEU A 1 70 ? -12.286 7.620 6.890 1.00 86.56 70 LEU A O 1
ATOM 561 N N . LYS A 1 71 ? -13.478 8.440 8.595 1.00 86.25 71 LYS A N 1
ATOM 562 C CA . LYS A 1 71 ? -14.779 8.163 7.981 1.00 86.25 71 LYS A CA 1
ATOM 563 C C . LYS A 1 71 ? -15.049 9.095 6.802 1.00 86.25 71 LYS A C 1
ATOM 565 O O . LYS A 1 71 ? -15.599 8.647 5.797 1.00 86.25 71 LYS A O 1
ATOM 570 N N . GLU A 1 72 ? -14.634 10.355 6.908 1.00 84.69 72 GLU A N 1
ATOM 571 C CA . GLU A 1 72 ? -14.773 11.352 5.838 1.00 84.69 72 GLU A CA 1
ATOM 572 C C . GLU A 1 72 ? -13.814 11.105 4.668 1.00 84.69 72 GLU A C 1
ATOM 574 O O . GLU A 1 72 ? -14.086 11.511 3.541 1.00 84.69 72 GLU A O 1
ATOM 579 N N . LEU A 1 73 ? -12.719 10.381 4.906 1.00 81.56 73 LEU A N 1
ATOM 580 C CA . LEU A 1 73 ? -11.713 10.101 3.882 1.00 81.56 73 LEU A CA 1
ATOM 581 C C . LEU A 1 73 ? -12.121 9.009 2.891 1.00 81.56 73 LEU A C 1
ATOM 583 O O . LEU A 1 73 ? -11.471 8.864 1.859 1.00 81.56 73 LEU A O 1
ATOM 587 N N . ILE A 1 74 ? -13.182 8.249 3.169 1.00 79.25 74 ILE A N 1
ATOM 588 C CA . ILE A 1 74 ? -13.607 7.124 2.331 1.00 79.25 74 ILE A CA 1
ATOM 589 C C . ILE A 1 74 ? -14.023 7.634 0.947 1.00 79.25 74 ILE A C 1
ATOM 591 O O . ILE A 1 74 ? -15.082 8.234 0.783 1.00 79.25 74 ILE A O 1
ATOM 595 N N . GLY A 1 75 ? -13.214 7.321 -0.065 1.00 67.50 75 GLY A N 1
ATOM 596 C CA . GLY A 1 75 ? -13.453 7.749 -1.449 1.00 67.50 75 GLY A CA 1
ATOM 597 C C . GLY A 1 75 ? -12.714 9.028 -1.849 1.00 67.50 75 GLY A C 1
ATOM 598 O O . GLY A 1 75 ? -12.829 9.455 -2.995 1.00 67.50 75 GLY A O 1
ATOM 599 N N . ILE A 1 76 ? -11.918 9.603 -0.946 1.00 66.75 76 ILE A N 1
ATOM 600 C CA . ILE A 1 76 ? -10.908 10.621 -1.258 1.00 66.75 76 ILE A CA 1
ATOM 601 C C . ILE A 1 76 ? -9.648 9.898 -1.774 1.00 66.75 76 ILE A C 1
ATOM 603 O O . ILE A 1 76 ? -9.478 8.711 -1.523 1.00 66.75 76 ILE A O 1
ATOM 607 N N . TYR A 1 77 ? -8.795 10.551 -2.570 1.00 69.19 77 TYR A N 1
ATOM 608 C CA . TYR A 1 77 ? -7.606 9.956 -3.208 1.00 69.19 77 TYR A CA 1
ATOM 609 C C . TYR A 1 77 ? -6.823 8.984 -2.286 1.00 69.19 77 TYR A C 1
ATOM 611 O O . TYR A 1 77 ? -6.477 9.318 -1.154 1.00 69.19 77 TYR A O 1
ATOM 619 N N . GLY A 1 78 ? -6.573 7.754 -2.753 1.00 74.19 78 GLY A N 1
ATOM 620 C CA . GLY A 1 78 ? -5.807 6.716 -2.040 1.00 74.19 78 GLY A CA 1
ATOM 621 C C . GLY A 1 78 ? -4.393 6.537 -2.582 1.00 74.19 78 GLY A C 1
ATOM 622 O O . GLY A 1 78 ? -3.965 7.274 -3.471 1.00 74.19 78 GLY A O 1
ATOM 623 N N . LEU A 1 79 ? -3.664 5.534 -2.077 1.00 80.38 79 LEU A N 1
ATOM 624 C CA . LEU A 1 79 ? -2.370 5.170 -2.647 1.00 80.38 79 LEU A CA 1
ATOM 625 C C . LEU A 1 79 ? -2.520 4.936 -4.155 1.00 80.38 79 LEU A C 1
ATOM 627 O O . LEU A 1 79 ? -3.416 4.174 -4.554 1.00 80.38 79 LEU A O 1
ATOM 631 N N . PRO A 1 80 ? -1.620 5.493 -4.990 1.00 86.44 80 PRO A N 1
ATOM 632 C CA . PRO A 1 80 ? -1.613 5.156 -6.401 1.00 86.44 80 PRO A CA 1
ATOM 633 C C . PRO A 1 80 ? -1.486 3.632 -6.577 1.00 86.44 80 PRO A C 1
ATOM 635 O O . PRO A 1 80 ? -1.030 2.923 -5.666 1.00 86.44 80 PRO A O 1
ATOM 638 N N . PRO A 1 81 ? -1.953 3.072 -7.705 1.00 89.31 81 PRO A N 1
ATOM 639 C CA . PRO A 1 81 ? -1.700 1.671 -8.016 1.00 89.31 81 PRO A CA 1
ATOM 640 C C . PRO A 1 81 ? -0.198 1.386 -7.949 1.00 89.31 81 PRO A C 1
ATOM 642 O O . PRO A 1 81 ? 0.609 2.247 -8.287 1.00 89.31 81 PRO A O 1
ATOM 645 N N . PHE A 1 82 ? 0.189 0.186 -7.532 1.00 91.38 82 PHE A N 1
ATOM 646 C CA . PHE A 1 82 ? 1.562 -0.273 -7.727 1.00 91.38 82 PHE A CA 1
ATOM 647 C C . PHE A 1 82 ? 1.849 -0.496 -9.215 1.00 91.38 82 PHE A C 1
ATOM 649 O O . PHE A 1 82 ? 0.924 -0.633 -10.014 1.00 91.38 82 PHE A O 1
ATOM 656 N N . CYS A 1 83 ? 3.126 -0.620 -9.599 1.00 91.44 83 CYS A N 1
ATOM 657 C CA . CYS A 1 83 ? 3.488 -0.776 -11.013 1.00 91.44 83 CYS A CA 1
ATOM 658 C C . CYS A 1 83 ? 2.768 -1.961 -11.674 1.00 91.44 83 CYS A C 1
ATOM 660 O O . CYS A 1 83 ? 2.232 -1.823 -12.766 1.00 91.44 83 CYS A O 1
ATOM 662 N N . TRP A 1 84 ? 2.686 -3.108 -10.994 1.00 90.69 84 TRP A N 1
ATOM 663 C CA . TRP A 1 84 ? 2.026 -4.291 -11.544 1.00 90.69 84 TRP A CA 1
ATOM 664 C C . TRP A 1 84 ? 0.510 -4.103 -11.688 1.00 90.69 84 TRP A C 1
ATOM 666 O O . TRP A 1 84 ? -0.041 -4.563 -12.676 1.00 90.69 84 TRP A O 1
ATOM 676 N N . GLU A 1 85 ? -0.143 -3.388 -10.766 1.00 91.00 85 GLU A N 1
ATOM 677 C CA . GLU A 1 85 ? -1.582 -3.080 -10.849 1.00 91.00 85 GLU A CA 1
ATOM 678 C C . GLU A 1 85 ? -1.870 -2.071 -11.964 1.00 91.00 85 GLU A C 1
ATOM 680 O O . GLU A 1 85 ? -2.894 -2.144 -12.638 1.00 91.00 85 GLU A O 1
ATOM 685 N N . PHE A 1 86 ? -0.966 -1.107 -12.153 1.00 91.31 86 PHE A N 1
ATOM 686 C CA . PHE A 1 86 ? -1.064 -0.117 -13.218 1.00 91.31 86 PHE A CA 1
ATOM 687 C C . PHE A 1 86 ? -0.990 -0.788 -14.591 1.00 91.31 86 PHE A C 1
ATOM 689 O O . PHE A 1 86 ? -1.872 -0.585 -15.422 1.00 91.31 86 PHE A O 1
ATOM 696 N N . PHE A 1 87 ? 0.031 -1.619 -14.808 1.00 88.75 87 PHE A N 1
ATOM 697 C CA . PHE A 1 87 ? 0.261 -2.268 -16.098 1.00 88.75 87 PHE A CA 1
ATOM 698 C C . PHE A 1 87 ? -0.739 -3.390 -16.403 1.00 88.75 87 PHE A C 1
ATOM 700 O O . PHE A 1 87 ? -1.090 -3.594 -17.563 1.00 88.75 87 PHE A O 1
ATOM 707 N N . GLU A 1 88 ? -1.268 -4.065 -15.377 1.00 87.44 88 GLU A N 1
ATOM 708 C CA . GLU A 1 88 ? -2.399 -4.987 -15.536 1.00 87.44 88 GLU A CA 1
ATOM 709 C C . GLU A 1 88 ? -3.633 -4.265 -16.100 1.00 87.44 88 GLU A C 1
ATOM 711 O O . GLU A 1 88 ? -4.275 -4.761 -17.023 1.00 87.44 88 GLU A O 1
ATOM 716 N N . LYS A 1 89 ? -3.931 -3.055 -15.608 1.00 86.00 89 LYS A N 1
ATOM 717 C CA . LYS A 1 89 ? -5.074 -2.254 -16.075 1.00 86.00 89 LYS A CA 1
ATOM 718 C C . LYS A 1 89 ? -4.835 -1.566 -17.415 1.00 86.00 89 LYS A C 1
ATOM 720 O O . LYS A 1 89 ? -5.783 -1.397 -18.176 1.00 86.00 89 LYS A O 1
ATOM 725 N N . SER A 1 90 ? -3.604 -1.147 -17.704 1.00 81.44 90 SER A N 1
ATOM 726 C CA . SER A 1 90 ? -3.275 -0.486 -18.973 1.00 81.44 90 SER A CA 1
ATOM 727 C C . SER A 1 90 ? -3.182 -1.460 -20.151 1.00 81.44 90 SER A C 1
ATOM 729 O O . SER A 1 90 ? -3.057 -1.008 -21.285 1.00 81.44 90 SER A O 1
ATOM 731 N N . MET A 1 91 ? -3.233 -2.776 -19.891 1.00 72.62 91 MET A N 1
ATOM 732 C CA . MET A 1 91 ? -2.985 -3.841 -20.872 1.00 72.62 91 MET A CA 1
ATOM 733 C C . MET A 1 91 ? -1.631 -3.694 -21.588 1.00 72.62 91 MET A C 1
ATOM 735 O O . MET A 1 91 ? -1.475 -4.122 -22.731 1.00 72.62 91 MET A O 1
ATOM 739 N N . SER A 1 92 ? -0.641 -3.100 -20.914 1.00 76.00 92 SER A N 1
ATOM 740 C CA . SER A 1 92 ? 0.706 -2.915 -21.459 1.00 76.00 92 SER A CA 1
ATOM 741 C C . SER A 1 92 ? 1.676 -3.857 -20.762 1.00 76.00 92 SER A C 1
ATOM 743 O O . SER A 1 92 ? 1.763 -3.870 -19.532 1.00 76.00 92 SER A O 1
ATOM 745 N N . ASP A 1 93 ? 2.457 -4.607 -21.537 1.00 74.31 93 ASP A N 1
ATOM 746 C CA . ASP A 1 93 ? 3.545 -5.387 -20.960 1.00 74.31 93 ASP A CA 1
ATOM 747 C C . ASP A 1 93 ? 4.720 -4.466 -20.600 1.00 74.31 93 ASP A C 1
ATOM 749 O O . ASP A 1 93 ? 5.139 -3.591 -21.364 1.00 74.31 93 ASP A O 1
ATOM 753 N N . HIS A 1 94 ? 5.244 -4.653 -19.397 1.00 81.38 94 HIS A N 1
ATOM 754 C CA . HIS A 1 94 ? 6.436 -3.967 -18.907 1.00 81.38 94 HIS A CA 1
ATOM 755 C C . HIS A 1 94 ? 7.457 -4.934 -18.328 1.00 81.38 94 HIS A C 1
ATOM 757 O O . HIS A 1 94 ? 8.508 -4.498 -17.855 1.00 81.38 94 HIS A O 1
ATOM 763 N N . VAL A 1 95 ? 7.160 -6.230 -18.315 1.00 83.31 95 VAL A N 1
ATOM 764 C CA . VAL A 1 95 ? 8.035 -7.253 -17.770 1.00 83.31 95 VAL A CA 1
ATOM 765 C C . VAL A 1 95 ? 8.923 -7.766 -18.902 1.00 83.31 95 VAL A C 1
ATOM 767 O O . VAL A 1 95 ? 8.518 -7.871 -20.052 1.00 83.31 95 VAL A O 1
ATOM 770 N N . ARG A 1 96 ? 10.190 -8.057 -18.606 1.00 79.31 96 ARG A N 1
ATOM 771 C CA . ARG A 1 96 ? 11.074 -8.740 -19.561 1.00 79.31 96 ARG A CA 1
ATOM 772 C C . ARG A 1 96 ? 10.487 -10.112 -19.887 1.00 79.31 96 ARG A C 1
ATOM 774 O O . ARG A 1 96 ? 9.931 -10.742 -18.997 1.00 79.31 96 ARG A O 1
ATOM 781 N N . SER A 1 97 ? 10.728 -10.620 -21.093 1.00 70.19 97 SER A N 1
ATOM 782 C CA . SER A 1 97 ? 10.118 -11.845 -21.647 1.00 70.19 97 SER A CA 1
ATOM 783 C C . SER A 1 97 ? 10.163 -13.092 -20.740 1.00 70.19 97 SER A C 1
ATOM 785 O O . SER A 1 97 ? 9.323 -13.970 -20.877 1.00 70.19 97 SER A O 1
ATOM 787 N N . ASN A 1 98 ? 11.108 -13.165 -19.791 1.00 75.00 98 ASN A N 1
ATOM 788 C CA . ASN A 1 98 ? 11.267 -14.287 -18.852 1.00 75.00 98 ASN A CA 1
ATOM 789 C C . ASN A 1 98 ? 10.935 -13.939 -17.384 1.00 75.00 98 ASN A C 1
ATOM 791 O O . ASN A 1 98 ? 11.209 -14.728 -16.480 1.00 75.00 98 ASN A O 1
ATOM 795 N N . GLY A 1 99 ? 10.433 -12.737 -17.104 1.00 80.62 99 GLY A N 1
ATOM 796 C CA . GLY A 1 99 ? 10.129 -12.270 -15.755 1.00 80.62 99 GLY A CA 1
ATOM 797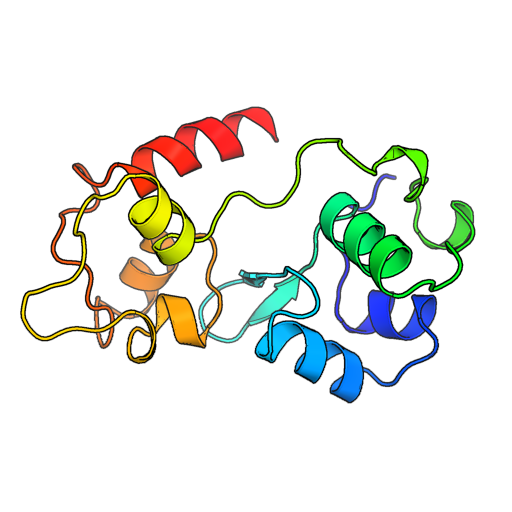 C C . GLY A 1 99 ? 8.657 -12.440 -15.390 1.00 80.62 99 GLY A C 1
ATOM 798 O O . GLY A 1 99 ? 7.783 -12.450 -16.248 1.00 80.62 99 GLY A O 1
ATOM 799 N N . ARG A 1 100 ? 8.363 -12.500 -14.088 1.00 86.12 100 ARG A N 1
ATOM 800 C CA . ARG A 1 100 ? 6.998 -12.369 -13.551 1.00 86.12 100 ARG A CA 1
ATOM 801 C C . ARG A 1 100 ? 6.978 -11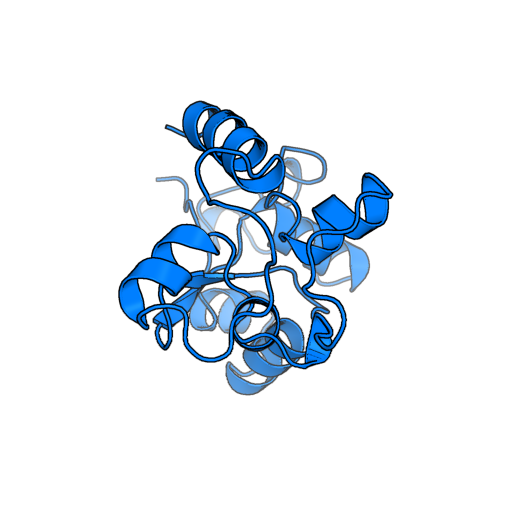.332 -12.439 1.00 86.12 100 ARG A C 1
ATOM 803 O O . ARG A 1 100 ? 7.929 -11.250 -11.656 1.00 86.12 100 ARG A O 1
ATOM 810 N N . CYS A 1 101 ? 5.878 -10.590 -12.306 1.00 88.44 101 CYS A N 1
ATOM 811 C CA . CYS A 1 101 ? 5.706 -9.629 -11.212 1.00 88.44 101 CYS A CA 1
ATOM 812 C C . CYS A 1 101 ? 5.882 -10.296 -9.843 1.00 88.44 101 CYS A C 1
ATOM 814 O O . CYS A 1 101 ? 6.619 -9.768 -9.021 1.00 88.44 101 CYS A O 1
ATOM 816 N N . ALA A 1 102 ? 5.326 -11.495 -9.634 1.00 87.31 102 ALA A N 1
ATOM 817 C CA . ALA A 1 102 ? 5.461 -12.246 -8.380 1.00 87.31 102 ALA A CA 1
ATOM 818 C C . ALA A 1 102 ? 6.922 -12.520 -7.970 1.00 87.31 102 ALA A C 1
ATOM 820 O O . ALA A 1 102 ? 7.231 -12.612 -6.781 1.00 87.31 102 ALA A O 1
ATOM 821 N N . ASP A 1 103 ? 7.834 -12.614 -8.940 1.00 88.56 103 ASP A N 1
ATOM 822 C CA . ASP A 1 103 ? 9.252 -12.852 -8.689 1.00 88.56 103 ASP A CA 1
ATOM 823 C C . ASP A 1 103 ? 10.042 -11.547 -8.472 1.00 88.56 103 ASP A C 1
ATOM 825 O O . ASP A 1 103 ? 11.118 -11.582 -7.863 1.00 88.56 103 ASP A O 1
ATOM 829 N N . CYS A 1 104 ? 9.504 -10.412 -8.931 1.00 89.94 104 CYS A N 1
ATOM 830 C CA . CYS A 1 104 ? 10.125 -9.089 -8.914 1.00 89.94 104 CYS A CA 1
ATOM 831 C C . CYS A 1 104 ? 10.265 -8.538 -7.491 1.00 89.94 104 CYS A C 1
ATOM 833 O O . CYS A 1 104 ? 9.334 -8.599 -6.684 1.00 89.94 104 CYS A O 1
ATOM 835 N N . LEU A 1 105 ? 11.410 -7.922 -7.186 1.00 89.06 105 LEU A N 1
ATOM 836 C CA . LEU A 1 105 ? 11.639 -7.346 -5.863 1.00 89.06 105 LEU A CA 1
ATOM 837 C C . LEU A 1 105 ? 10.653 -6.218 -5.536 1.00 89.06 105 LEU A C 1
ATOM 839 O O . LEU A 1 105 ? 10.205 -6.153 -4.401 1.00 89.06 105 LEU A O 1
ATOM 843 N N . VAL A 1 106 ? 10.247 -5.408 -6.523 1.00 90.19 106 VAL A N 1
ATOM 844 C CA . VAL A 1 106 ? 9.235 -4.343 -6.351 1.00 90.19 106 VAL A CA 1
ATOM 845 C C . VAL A 1 106 ? 7.921 -4.913 -5.803 1.00 90.19 106 VAL A C 1
ATOM 847 O O . VAL A 1 106 ? 7.341 -4.352 -4.875 1.00 90.19 106 VAL A O 1
ATOM 850 N N . TYR A 1 107 ? 7.485 -6.060 -6.334 1.00 90.56 107 TYR A N 1
ATOM 851 C CA . TYR A 1 107 ? 6.286 -6.762 -5.872 1.00 90.56 107 TYR A CA 1
ATOM 852 C C . TYR A 1 107 ? 6.475 -7.350 -4.476 1.00 90.56 107 TYR A C 1
ATOM 854 O O . TYR A 1 107 ? 5.614 -7.199 -3.611 1.00 90.56 107 TYR A O 1
ATOM 862 N N . LYS A 1 108 ? 7.619 -7.999 -4.233 1.00 89.19 108 LYS A N 1
ATOM 863 C CA . LYS A 1 108 ? 7.925 -8.648 -2.950 1.00 89.19 108 LYS A CA 1
ATOM 864 C C . LYS A 1 108 ? 8.057 -7.653 -1.800 1.00 89.19 108 LYS A C 1
ATOM 866 O O . LYS A 1 108 ? 7.688 -7.972 -0.675 1.00 89.19 108 LYS A O 1
ATOM 871 N N . THR A 1 109 ? 8.573 -6.457 -2.067 1.00 88.94 109 THR A N 1
ATOM 872 C CA . THR A 1 109 ? 8.737 -5.404 -1.056 1.00 88.94 109 THR A CA 1
ATOM 873 C C . THR A 1 109 ? 7.559 -4.440 -1.001 1.00 88.94 109 THR A C 1
ATOM 875 O O . THR A 1 109 ? 7.546 -3.574 -0.130 1.00 88.94 109 THR A O 1
ATOM 878 N N . LYS A 1 110 ? 6.576 -4.584 -1.902 1.00 90.75 110 LYS A N 1
ATOM 879 C CA . LYS A 1 110 ? 5.451 -3.654 -2.070 1.00 90.75 110 LYS A CA 1
ATOM 880 C C . LYS A 1 110 ? 5.931 -2.201 -2.146 1.00 90.75 110 LYS A C 1
ATOM 882 O O . LYS A 1 110 ? 5.461 -1.316 -1.430 1.00 90.75 110 LYS A O 1
ATOM 887 N N . SER A 1 111 ? 6.934 -1.970 -2.990 1.00 88.62 111 SER A N 1
ATOM 888 C CA . SER A 1 111 ? 7.493 -0.637 -3.184 1.00 88.62 111 SER A CA 1
ATOM 889 C C . SER A 1 111 ? 6.611 0.168 -4.129 1.00 88.62 111 SER A C 1
ATOM 891 O O . SER A 1 111 ? 6.394 -0.223 -5.276 1.00 88.62 111 SER A O 1
ATOM 893 N N . LEU A 1 112 ? 6.119 1.309 -3.645 1.00 86.44 112 LEU A N 1
ATOM 894 C CA . LEU A 1 112 ? 5.334 2.239 -4.454 1.00 86.44 112 LEU A CA 1
ATOM 895 C C . LEU A 1 112 ? 6.209 2.917 -5.517 1.00 86.44 112 LEU A C 1
ATOM 897 O O . LEU A 1 112 ? 5.795 3.078 -6.662 1.00 86.44 112 LEU A O 1
ATOM 901 N N . ASN A 1 113 ? 7.451 3.256 -5.153 1.00 87.56 113 ASN A N 1
ATOM 902 C CA . ASN A 1 113 ? 8.415 3.915 -6.026 1.00 87.56 113 ASN A CA 1
ATOM 903 C C . ASN A 1 113 ? 9.457 2.911 -6.542 1.00 87.56 113 ASN A C 1
ATOM 905 O O . ASN A 1 113 ? 10.565 2.785 -6.012 1.00 87.56 113 ASN A O 1
ATOM 909 N N . CYS A 1 114 ? 9.098 2.207 -7.616 1.00 88.00 114 CYS A N 1
ATOM 910 C CA . CYS A 1 114 ? 9.965 1.210 -8.238 1.00 88.00 114 CYS A CA 1
ATOM 911 C C . CYS A 1 114 ? 11.290 1.794 -8.755 1.00 88.00 114 CYS A C 1
ATOM 913 O O . CYS A 1 114 ? 12.282 1.070 -8.795 1.00 88.00 114 CYS A O 1
ATOM 915 N N . ARG A 1 115 ? 11.327 3.083 -9.133 1.00 87.50 115 ARG A N 1
ATOM 916 C CA . ARG A 1 115 ? 12.547 3.765 -9.589 1.00 87.50 115 ARG A CA 1
ATOM 917 C C . ARG A 1 115 ? 13.535 3.954 -8.442 1.00 87.50 115 ARG A C 1
ATOM 919 O O . ARG A 1 115 ? 14.682 3.553 -8.585 1.00 87.50 115 ARG A O 1
ATOM 926 N N . ALA A 1 116 ? 13.083 4.501 -7.314 1.00 85.50 116 ALA A N 1
ATOM 927 C CA . ALA A 1 116 ? 13.942 4.686 -6.144 1.00 85.50 116 ALA A CA 1
ATOM 928 C C . ALA A 1 116 ? 14.530 3.346 -5.675 1.00 85.50 116 ALA A C 1
ATOM 930 O O . ALA A 1 116 ? 15.732 3.230 -5.457 1.00 85.50 116 ALA A O 1
ATOM 931 N N . LEU A 1 117 ? 13.702 2.295 -5.628 1.00 87.00 117 LEU A N 1
ATOM 932 C CA . LEU A 1 117 ? 14.179 0.953 -5.290 1.00 87.00 117 LEU A CA 1
ATOM 933 C C . LEU A 1 117 ? 15.194 0.422 -6.315 1.00 87.00 117 LEU A C 1
ATOM 935 O O . LEU A 1 117 ? 16.170 -0.228 -5.948 1.00 87.00 117 LEU A O 1
ATOM 939 N N . ARG A 1 118 ? 14.963 0.680 -7.606 1.00 85.69 118 ARG A N 1
ATOM 940 C CA . ARG A 1 118 ? 15.851 0.278 -8.704 1.00 85.69 118 ARG A CA 1
ATOM 941 C C . ARG A 1 118 ? 17.229 0.932 -8.590 1.00 85.69 118 ARG A C 1
ATOM 943 O O . ARG A 1 118 ? 18.219 0.229 -8.805 1.00 85.69 118 ARG A O 1
ATOM 950 N N . GLU A 1 119 ? 17.279 2.213 -8.232 1.00 84.75 119 GLU A N 1
ATOM 951 C CA . GLU A 1 119 ? 18.511 2.968 -7.974 1.00 84.75 119 GLU A CA 1
ATOM 952 C C . GLU A 1 119 ? 19.253 2.419 -6.740 1.00 84.75 119 GLU A C 1
ATOM 954 O O . GLU A 1 119 ? 20.453 2.167 -6.820 1.00 84.75 119 GLU A O 1
ATOM 959 N N . GLU A 1 120 ? 18.541 2.115 -5.646 1.00 84.38 120 GLU A N 1
ATOM 960 C CA . GLU A 1 120 ? 19.126 1.608 -4.390 1.00 84.38 120 GLU A CA 1
ATOM 961 C C . GLU A 1 120 ? 19.843 0.252 -4.553 1.00 84.38 120 GLU A C 1
ATOM 963 O O . GLU A 1 120 ? 20.891 0.016 -3.955 1.00 84.38 120 GLU A O 1
ATOM 968 N N . ILE A 1 121 ? 19.307 -0.654 -5.377 1.00 84.00 121 ILE A N 1
ATOM 969 C CA . ILE A 1 121 ? 19.812 -2.039 -5.492 1.00 84.00 121 ILE A CA 1
ATOM 970 C C . ILE A 1 121 ? 20.613 -2.317 -6.772 1.00 84.00 121 ILE A C 1
ATOM 972 O O . ILE A 1 121 ? 20.995 -3.467 -7.027 1.00 84.00 121 ILE A O 1
ATOM 976 N N . GLY A 1 122 ? 20.804 -1.307 -7.625 1.00 80.31 122 GLY A N 1
ATOM 977 C CA . GLY A 1 122 ? 21.467 -1.461 -8.921 1.00 80.31 122 GLY A CA 1
ATOM 978 C C . GLY A 1 122 ? 20.739 -2.435 -9.855 1.00 80.31 122 GLY A C 1
ATOM 979 O O . GLY A 1 122 ? 21.368 -3.292 -10.471 1.00 80.31 122 GLY A O 1
ATOM 980 N N . HIS A 1 123 ? 19.405 -2.346 -9.926 1.00 75.94 123 HIS A N 1
ATOM 981 C CA . HIS A 1 123 ? 18.537 -3.106 -10.846 1.00 75.94 123 HIS A CA 1
ATOM 982 C C . HIS A 1 123 ? 18.509 -4.637 -10.644 1.00 75.94 123 HIS A C 1
ATOM 984 O O . HIS A 1 123 ? 17.873 -5.360 -11.416 1.00 75.94 123 HIS A O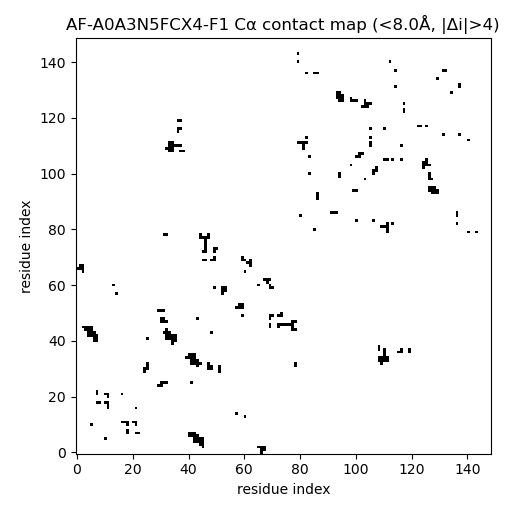 1
ATOM 990 N N . LYS A 1 124 ? 19.161 -5.169 -9.607 1.00 79.44 124 LYS A N 1
ATOM 991 C CA . LYS A 1 124 ? 19.173 -6.610 -9.326 1.00 79.44 124 LYS A CA 1
ATOM 992 C C . LYS A 1 124 ? 17.774 -7.094 -8.926 1.00 79.44 124 LYS A C 1
ATOM 994 O O . LYS A 1 124 ? 17.129 -6.497 -8.075 1.00 79.44 124 LYS A O 1
ATOM 999 N N . LYS A 1 125 ? 17.317 -8.219 -9.493 1.00 80.06 125 LYS A N 1
ATOM 1000 C CA . LYS A 1 125 ? 16.014 -8.859 -9.180 1.00 80.06 125 LYS A CA 1
ATOM 1001 C C . LYS A 1 125 ? 14.770 -7.991 -9.470 1.00 80.06 125 LYS A C 1
ATOM 1003 O O . LYS A 1 125 ? 13.696 -8.262 -8.932 1.00 80.06 125 LYS A O 1
ATOM 1008 N N . ILE A 1 126 ? 14.891 -6.975 -10.326 1.00 82.44 126 ILE A N 1
ATOM 1009 C CA . ILE A 1 126 ? 13.755 -6.227 -10.884 1.00 82.44 126 ILE A CA 1
ATOM 1010 C C . ILE A 1 126 ? 13.605 -6.614 -12.351 1.00 82.44 126 ILE A C 1
ATOM 1012 O O . ILE A 1 126 ? 14.560 -6.536 -13.118 1.00 82.44 126 ILE A O 1
ATOM 1016 N N . PHE A 1 127 ? 12.400 -7.028 -12.737 1.00 85.19 127 PHE A N 1
ATOM 1017 C CA . PHE A 1 127 ? 12.142 -7.616 -14.054 1.00 85.19 127 PHE A CA 1
ATOM 1018 C C . PHE A 1 127 ? 11.494 -6.663 -15.056 1.00 85.19 127 PHE A C 1
ATOM 1020 O O . PHE A 1 127 ? 11.023 -7.115 -16.090 1.00 85.19 127 PHE A O 1
ATOM 1027 N N . CYS A 1 128 ? 11.488 -5.358 -14.783 1.00 84.06 128 CYS A N 1
ATOM 1028 C CA . CYS A 1 128 ? 10.994 -4.370 -15.737 1.00 84.06 128 CYS A CA 1
ATOM 1029 C C . CYS A 1 128 ? 11.882 -4.329 -17.002 1.00 84.06 128 CYS A C 1
ATOM 1031 O O . CYS A 1 128 ? 13.118 -4.350 -16.913 1.00 84.06 128 CYS A O 1
ATOM 1033 N N . GLY A 1 129 ? 11.253 -4.309 -18.177 1.00 75.94 129 GLY A N 1
ATOM 1034 C CA . GLY A 1 129 ? 11.886 -4.210 -19.494 1.00 75.94 129 GLY A CA 1
ATOM 1035 C C . GLY A 1 129 ? 12.144 -2.773 -19.947 1.00 75.94 129 GLY A C 1
ATOM 1036 O O . GLY A 1 129 ? 13.071 -2.553 -20.719 1.00 75.94 129 GLY A O 1
ATOM 1037 N N . HIS A 1 130 ? 11.398 -1.802 -19.414 1.00 75.12 130 HIS A N 1
ATOM 1038 C CA . HIS A 1 130 ? 11.451 -0.407 -19.861 1.00 75.12 130 HIS A CA 1
ATOM 1039 C C . HIS A 1 130 ? 12.563 0.416 -19.186 1.00 75.12 130 HIS A C 1
ATOM 1041 O O . HIS A 1 130 ? 12.944 0.198 -18.020 1.00 75.12 130 HIS A O 1
ATOM 1047 N N . SER A 1 131 ? 13.078 1.405 -19.922 1.00 80.00 131 SER A N 1
ATOM 1048 C CA . SER A 1 131 ? 13.849 2.516 -19.351 1.00 80.00 131 SER A CA 1
ATOM 1049 C C . SER A 1 131 ? 12.951 3.314 -18.389 1.00 80.00 131 SER A C 1
ATOM 1051 O O . SER A 1 131 ? 11.725 3.305 -18.518 1.00 80.00 131 SER A O 1
ATOM 1053 N N . CYS A 1 132 ? 13.513 3.953 -17.357 1.00 79.19 132 CYS A N 1
ATOM 1054 C CA . CYS A 1 132 ? 12.684 4.729 -16.420 1.00 79.19 132 CYS A CA 1
ATOM 1055 C C . CYS A 1 132 ? 12.115 5.992 -17.088 1.00 79.19 132 CYS A C 1
ATOM 1057 O O . CYS A 1 132 ? 11.054 6.472 -16.699 1.00 79.19 132 CYS A O 1
ATOM 1059 N N . GLU A 1 133 ? 12.816 6.504 -18.094 1.00 79.00 133 GLU A N 1
ATOM 1060 C CA . GLU A 1 133 ? 12.520 7.700 -18.878 1.00 79.00 133 GLU A CA 1
ATOM 1061 C C . GLU A 1 133 ? 11.288 7.505 -19.783 1.00 79.00 133 GLU A C 1
ATOM 1063 O O . GLU A 1 133 ? 10.499 8.433 -20.005 1.00 79.00 133 GLU A O 1
ATOM 1068 N N . GLU A 1 134 ? 11.085 6.276 -20.257 1.00 83.44 134 GLU A N 1
ATOM 1069 C CA . GLU A 1 134 ? 9.977 5.879 -21.136 1.00 83.44 134 GLU A CA 1
ATOM 1070 C C . GLU A 1 134 ? 8.886 5.094 -20.395 1.00 83.44 134 GLU A C 1
ATOM 1072 O O . GLU A 1 134 ? 7.898 4.688 -20.993 1.00 83.44 134 GLU A O 1
ATOM 1077 N N . CYS A 1 135 ? 9.028 4.901 -19.082 1.00 86.62 135 CYS A N 1
ATOM 1078 C CA . CYS A 1 135 ? 8.074 4.143 -18.282 1.00 86.62 135 CYS A CA 1
ATOM 1079 C C . CYS A 1 135 ? 6.796 4.949 -17.998 1.00 86.62 135 CYS A C 1
ATOM 1081 O O . CYS A 1 135 ? 6.815 5.926 -17.239 1.00 86.62 135 CYS A O 1
ATOM 1083 N N . ASP A 1 136 ? 5.663 4.486 -18.528 1.00 87.88 136 ASP A N 1
ATOM 1084 C CA . ASP A 1 136 ? 4.349 5.108 -18.316 1.00 87.88 136 ASP A CA 1
ATOM 1085 C C . ASP A 1 136 ? 3.964 5.187 -16.837 1.00 87.88 136 ASP A C 1
ATOM 1087 O O . ASP A 1 136 ? 3.495 6.226 -16.370 1.00 87.88 136 ASP A O 1
ATOM 1091 N N . TYR A 1 137 ? 4.252 4.135 -16.066 1.00 89.00 137 TYR A N 1
ATOM 1092 C CA . TYR A 1 137 ? 4.013 4.130 -14.624 1.00 89.00 137 TYR A CA 1
ATOM 1093 C C . TYR A 1 137 ? 4.835 5.197 -13.888 1.00 89.00 137 TYR A C 1
ATOM 1095 O O . TYR A 1 137 ? 4.337 5.848 -12.971 1.00 89.00 137 TYR A O 1
ATOM 1103 N N . PHE A 1 138 ? 6.090 5.423 -14.295 1.00 88.19 138 PHE A N 1
ATOM 1104 C CA . PHE A 1 138 ? 6.918 6.461 -13.682 1.00 88.19 138 PHE A CA 1
ATOM 1105 C C . PHE A 1 138 ? 6.358 7.859 -13.971 1.00 88.19 138 PHE A C 1
ATOM 1107 O O . PHE A 1 138 ? 6.256 8.680 -13.060 1.00 88.19 138 PHE A O 1
ATOM 1114 N N . ARG A 1 139 ? 5.937 8.118 -15.215 1.00 88.56 139 ARG A N 1
ATOM 1115 C CA . ARG A 1 139 ? 5.294 9.384 -15.602 1.00 88.56 139 ARG A CA 1
ATOM 1116 C C . ARG A 1 139 ? 3.980 9.605 -14.855 1.00 88.56 139 ARG A C 1
ATOM 1118 O O . ARG A 1 139 ? 3.731 10.719 -14.402 1.00 88.56 139 ARG A O 1
ATOM 1125 N N . PHE A 1 140 ? 3.177 8.555 -14.696 1.00 88.44 140 PHE A N 1
ATOM 1126 C CA . PHE A 1 140 ? 1.958 8.569 -13.890 1.00 88.44 140 PHE A CA 1
ATOM 1127 C C . PHE A 1 140 ? 2.256 8.937 -12.430 1.00 88.44 140 PHE A C 1
ATOM 1129 O O . PHE A 1 140 ? 1.728 9.931 -11.938 1.00 88.44 140 PHE A O 1
ATOM 1136 N N . LEU A 1 141 ? 3.178 8.231 -11.766 1.00 85.00 141 LEU A N 1
ATOM 1137 C CA . LEU A 1 141 ? 3.562 8.534 -10.382 1.00 85.00 141 LEU A CA 1
ATOM 1138 C C . LEU A 1 141 ? 4.081 9.964 -10.205 1.00 85.00 141 LEU A C 1
ATOM 1140 O O . LEU A 1 141 ? 3.787 10.600 -9.199 1.00 85.00 141 LEU A O 1
ATOM 1144 N N . GLN A 1 142 ? 4.857 10.479 -11.161 1.00 83.12 142 GLN A N 1
ATOM 1145 C CA . GLN A 1 142 ? 5.346 11.858 -11.113 1.00 83.12 142 GLN A CA 1
ATOM 1146 C C . GLN A 1 142 ? 4.216 12.890 -11.172 1.00 83.12 142 GLN A C 1
ATOM 1148 O O . GLN A 1 142 ? 4.377 13.972 -10.618 1.00 83.12 142 GLN A O 1
ATOM 1153 N N . ARG A 1 143 ? 3.092 12.579 -11.827 1.00 82.94 143 ARG A N 1
ATOM 1154 C CA . ARG A 1 143 ? 1.899 13.436 -11.820 1.00 82.94 143 ARG A CA 1
ATOM 1155 C C . ARG A 1 143 ? 1.169 13.319 -10.486 1.00 82.94 143 ARG A C 1
ATOM 1157 O O . ARG A 1 143 ? 0.974 14.331 -9.830 1.00 82.94 143 ARG A O 1
ATOM 1164 N N . GLU A 1 144 ? 0.874 12.099 -10.044 1.00 75.38 144 GLU A N 1
ATOM 1165 C CA . GLU A 1 144 ? 0.125 11.843 -8.804 1.00 75.38 144 GLU A CA 1
ATOM 1166 C C . GLU A 1 144 ? 0.825 12.392 -7.551 1.00 75.38 144 GLU A C 1
ATOM 1168 O O . GLU A 1 144 ? 0.200 13.047 -6.723 1.00 75.38 144 GLU A O 1
ATOM 1173 N N . ILE A 1 145 ? 2.140 12.180 -7.420 1.00 64.81 145 ILE A N 1
ATOM 1174 C CA . ILE A 1 145 ? 2.907 12.624 -6.244 1.00 64.81 145 ILE A CA 1
ATOM 1175 C C . ILE A 1 145 ? 3.036 14.156 -6.207 1.00 64.81 145 ILE A C 1
ATOM 1177 O O . ILE A 1 145 ? 3.038 14.732 -5.124 1.00 64.81 145 ILE A O 1
ATOM 1181 N N . ARG A 1 146 ? 3.083 14.838 -7.364 1.00 51.62 146 ARG A N 1
ATOM 1182 C CA . ARG A 1 146 ? 3.123 16.314 -7.430 1.00 51.62 146 ARG A CA 1
ATOM 1183 C C . ARG A 1 146 ? 1.824 16.982 -6.983 1.00 51.62 146 ARG A C 1
ATOM 1185 O O . ARG A 1 146 ? 1.855 18.162 -6.667 1.00 51.62 146 ARG A O 1
ATOM 1192 N N . HIS A 1 147 ? 0.705 16.260 -6.957 1.00 49.03 147 HIS A N 1
ATOM 1193 C CA . HIS A 1 147 ? -0.572 16.776 -6.461 1.00 49.03 147 HIS A CA 1
ATOM 1194 C C . HIS A 1 147 ? -0.751 16.604 -4.940 1.00 49.03 147 HIS A C 1
ATOM 1196 O O . HIS A 1 147 ? -1.762 17.047 -4.404 1.00 49.03 147 HIS A O 1
ATOM 1202 N N . GLN A 1 148 ? 0.210 15.977 -4.245 1.00 44.97 148 GLN A N 1
ATOM 1203 C CA . GLN A 1 148 ? 0.185 15.747 -2.790 1.00 44.97 148 GLN A CA 1
ATOM 1204 C C . GLN A 1 148 ? 1.229 16.575 -2.009 1.00 44.97 148 GLN A C 1
ATOM 1206 O O . GLN A 1 148 ? 1.321 16.438 -0.789 1.00 44.97 148 GLN A O 1
ATOM 1211 N N . THR A 1 149 ? 2.011 17.414 -2.697 1.00 34.06 149 THR A N 1
ATOM 1212 C CA . THR A 1 149 ? 2.964 18.395 -2.131 1.00 34.06 149 THR A CA 1
ATOM 1213 C C . THR A 1 149 ? 2.514 19.805 -2.441 1.00 34.06 149 THR A C 1
ATOM 1215 O O . THR A 1 149 ? 2.602 20.654 -1.532 1.00 34.06 149 THR A O 1
#

Solvent-accessible surface area (backbone atoms only — not comparable to full-atom values): 8635 Å² total; per-residue (Å²): 118,73,54,80,54,42,41,46,66,54,50,13,62,64,68,74,46,52,50,67,56,45,48,50,33,44,75,73,56,73,33,62,52,30,26,51,66,86,86,43,64,55,37,24,39,51,27,31,48,26,46,37,30,62,76,68,73,44,78,82,70,59,39,86,81,60,40,48,60,43,78,77,28,57,88,47,88,57,79,74,70,38,63,69,58,45,31,64,73,68,73,47,90,50,57,32,97,90,48,53,64,88,74,15,46,45,59,72,49,37,30,66,56,53,63,62,47,35,66,75,58,70,51,64,63,50,38,66,60,62,55,75,91,75,28,65,63,52,57,49,49,59,52,60,56,62,76,76,112